Protein AF-A0A7X4BMY1-F1 (afdb_monomer_lite)

Radius of gyration: 18.27 Å; chains: 1; bounding box: 52×33×51 Å

Secondary structure (DSSP, 8-state):
-EEEEEEEEEE--STT---EEEEEEEEEEEEETTTTEEEEEEEEEEEETTS-EEEEEEEEEEEPPPTTS-S-EEEEEEEEES---HHHHHHHTTS-------S-PPPEEEEEEEEEPGGG--EEEEEEEEEE-GGG-EEEEEEEEEESSSSEEEEEEEEEEE-SSTT-EEEEEEEEEEE--

Structure (mmCIF, N/CA/C/O backbone):
data_AF-A0A7X4BMY1-F1
#
_entry.id   AF-A0A7X4BMY1-F1
#
loop_
_atom_site.group_PDB
_atom_site.id
_atom_site.type_symbol
_atom_site.label_atom_id
_atom_site.label_alt_id
_atom_site.label_comp_id
_atom_site.label_asym_id
_atom_site.label_entity_id
_atom_site.label_seq_id
_atom_site.pdbx_PDB_ins_code
_atom_site.Cartn_x
_atom_site.Cartn_y
_atom_site.Cartn_z
_atom_site.occupancy
_atom_site.B_iso_or_equiv
_atom_site.auth_seq_id
_atom_site.auth_comp_id
_atom_site.auth_asym_id
_atom_site.auth_atom_id
_atom_site.pdbx_PDB_model_num
ATOM 1 N N . MET A 1 1 ? 7.977 5.145 17.411 1.00 88.00 1 MET A N 1
ATOM 2 C CA . MET A 1 1 ? 8.499 4.899 16.051 1.00 88.00 1 MET A CA 1
ATOM 3 C C . MET A 1 1 ? 9.011 3.479 16.020 1.00 88.00 1 MET A C 1
ATOM 5 O O . MET A 1 1 ? 9.592 3.056 17.012 1.00 88.00 1 MET A O 1
ATOM 9 N N . THR A 1 2 ? 8.781 2.775 14.921 1.00 91.62 2 THR A N 1
ATOM 10 C CA . THR A 1 2 ? 9.086 1.354 14.772 1.00 91.62 2 THR A CA 1
ATOM 11 C C . THR A 1 2 ? 9.891 1.179 13.486 1.00 91.62 2 THR A C 1
ATOM 13 O O . THR A 1 2 ? 9.313 1.308 12.403 1.00 91.62 2 THR A O 1
ATOM 16 N N . PRO A 1 3 ? 11.219 0.993 13.571 1.00 90.31 3 PRO A N 1
ATOM 17 C CA . PRO A 1 3 ? 12.038 0.656 12.415 1.00 90.31 3 PRO A CA 1
ATOM 18 C C . PRO A 1 3 ? 11.887 -0.829 12.061 1.00 90.31 3 PRO A C 1
ATOM 20 O O . PRO A 1 3 ? 11.587 -1.655 12.923 1.00 90.31 3 PRO A O 1
ATOM 23 N N . SER A 1 4 ? 12.133 -1.167 10.802 1.00 77.88 4 SER A N 1
ATOM 24 C CA . SER A 1 4 ? 12.174 -2.545 10.307 1.00 77.88 4 SER A CA 1
ATOM 25 C C . SER A 1 4 ? 13.167 -2.672 9.155 1.00 77.88 4 SER A C 1
ATOM 27 O O . SER A 1 4 ? 13.422 -1.700 8.439 1.00 77.88 4 SER A O 1
ATOM 29 N N . LEU A 1 5 ? 13.741 -3.865 9.023 1.00 79.38 5 LEU A N 1
ATOM 30 C CA . LEU A 1 5 ? 14.689 -4.241 7.983 1.00 79.38 5 LEU A CA 1
ATOM 31 C C . LEU A 1 5 ? 14.234 -5.577 7.395 1.00 79.38 5 LEU A C 1
ATOM 33 O O . LEU A 1 5 ? 13.891 -6.493 8.143 1.00 79.38 5 LEU A O 1
ATOM 37 N N . GLU A 1 6 ? 14.258 -5.683 6.077 1.00 73.88 6 GLU A N 1
ATOM 38 C CA . GLU A 1 6 ? 13.893 -6.876 5.322 1.00 73.88 6 GLU A CA 1
ATOM 39 C C . GLU A 1 6 ? 15.031 -7.213 4.355 1.00 73.88 6 GLU A C 1
ATOM 41 O O . GLU A 1 6 ? 15.651 -6.322 3.774 1.00 73.88 6 GLU A O 1
ATOM 46 N N . VAL A 1 7 ? 15.334 -8.502 4.200 1.00 74.06 7 VAL A N 1
ATOM 47 C CA . VAL A 1 7 ? 16.328 -8.993 3.238 1.00 74.06 7 VAL A CA 1
ATOM 48 C C . VAL A 1 7 ? 15.735 -10.192 2.515 1.00 74.06 7 VAL A C 1
ATOM 50 O O . VAL A 1 7 ? 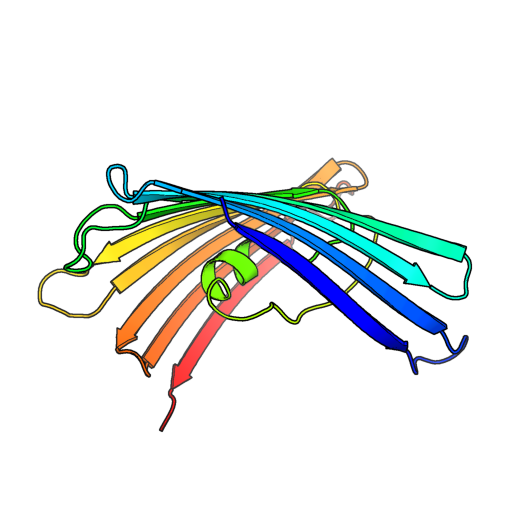15.219 -11.110 3.154 1.00 74.06 7 VAL A O 1
ATOM 53 N N . GLY A 1 8 ? 15.806 -10.179 1.189 1.00 74.62 8 GLY A N 1
ATOM 54 C CA . GLY A 1 8 ? 15.305 -11.231 0.314 1.00 74.62 8 GLY A CA 1
ATOM 55 C C . GLY A 1 8 ? 16.361 -11.676 -0.690 1.00 74.62 8 GLY A C 1
ATOM 56 O O . GLY A 1 8 ? 17.293 -10.939 -1.003 1.00 74.62 8 GLY A O 1
ATOM 57 N N . VAL A 1 9 ? 16.214 -12.894 -1.209 1.00 69.88 9 VAL A N 1
ATOM 58 C CA . VAL A 1 9 ? 17.038 -13.408 -2.310 1.00 69.88 9 VAL A CA 1
ATOM 59 C C . VAL A 1 9 ? 16.117 -13.764 -3.468 1.00 69.88 9 VAL A C 1
ATOM 61 O O . VAL A 1 9 ? 15.096 -14.425 -3.276 1.00 69.88 9 VAL A O 1
ATOM 64 N N . ARG A 1 10 ? 16.487 -13.325 -4.669 1.00 68.56 10 ARG A N 1
ATOM 65 C CA . ARG A 1 10 ? 15.835 -13.648 -5.934 1.00 68.56 10 ARG A CA 1
ATOM 66 C C . ARG A 1 10 ? 16.695 -14.640 -6.702 1.00 68.56 10 ARG A C 1
ATOM 68 O O . ARG A 1 10 ? 17.904 -14.457 -6.822 1.00 68.56 10 ARG A O 1
ATOM 75 N N . ASN A 1 11 ? 16.051 -15.650 -7.267 1.00 64.00 11 ASN A N 1
ATOM 76 C CA . ASN A 1 11 ? 16.637 -16.504 -8.285 1.00 64.00 11 ASN A CA 1
ATOM 77 C C . ASN A 1 11 ? 15.712 -16.453 -9.500 1.00 64.00 11 ASN A C 1
ATOM 79 O O . ASN A 1 11 ? 14.538 -16.802 -9.380 1.00 64.00 11 ASN A O 1
ATOM 83 N N . ASP A 1 12 ? 16.220 -15.939 -10.616 1.00 63.19 12 ASP A N 1
ATOM 84 C CA . ASP A 1 12 ? 15.506 -15.949 -11.888 1.00 63.19 12 ASP A CA 1
ATOM 85 C C . ASP A 1 12 ? 15.983 -17.140 -12.732 1.00 63.19 12 ASP A C 1
ATOM 87 O O . ASP A 1 12 ? 17.180 -17.430 -12.788 1.00 63.19 12 ASP A O 1
ATOM 91 N N . THR A 1 13 ? 15.037 -17.856 -13.339 1.00 55.81 13 THR A N 1
ATOM 92 C CA . THR A 1 13 ? 15.285 -19.052 -14.168 1.00 55.81 13 THR A CA 1
ATOM 93 C C . THR A 1 13 ? 14.795 -18.884 -15.613 1.00 55.81 13 THR A C 1
ATOM 95 O O . THR A 1 13 ? 14.722 -19.867 -16.351 1.00 55.81 13 THR A O 1
ATOM 98 N N . GLY A 1 14 ? 14.490 -17.650 -16.037 1.00 49.41 14 GLY A N 1
ATOM 99 C CA . GLY A 1 14 ? 14.136 -17.304 -17.417 1.00 49.41 14 GLY A CA 1
ATOM 100 C C . GLY A 1 14 ? 15.328 -17.318 -18.388 1.00 49.41 14 GLY A C 1
ATOM 101 O O . GLY A 1 14 ? 16.285 -16.565 -18.237 1.00 49.41 14 GLY A O 1
ATOM 102 N N . ASP A 1 15 ? 15.273 -18.258 -19.334 1.00 55.03 15 ASP A N 1
ATOM 103 C CA . ASP A 1 15 ? 15.717 -18.220 -20.744 1.00 55.03 15 ASP A CA 1
ATOM 104 C C . ASP A 1 15 ? 17.024 -17.545 -21.237 1.00 55.03 15 ASP A C 1
ATOM 106 O O . ASP A 1 15 ? 17.242 -17.549 -22.451 1.00 55.03 15 ASP A O 1
ATOM 110 N N . GLY A 1 16 ? 17.986 -17.118 -20.407 1.00 46.50 16 GLY A N 1
ATOM 111 C CA . GLY A 1 16 ? 19.297 -16.752 -20.984 1.00 46.50 16 GLY A CA 1
ATOM 112 C C . GLY A 1 16 ? 20.444 -16.325 -20.078 1.00 46.50 16 GLY A C 1
ATOM 113 O O . GLY A 1 16 ? 21.596 -16.563 -20.434 1.00 46.50 16 GLY A O 1
ATOM 114 N N . GLU A 1 17 ? 20.180 -15.757 -18.906 1.00 47.56 17 GLU A N 1
ATOM 115 C CA . GLU A 1 17 ? 21.224 -15.319 -17.974 1.00 47.56 17 GLU A CA 1
ATOM 116 C C . GLU A 1 17 ? 20.750 -15.618 -16.553 1.00 47.56 17 GLU A C 1
ATOM 118 O O . GLU A 1 17 ? 19.864 -14.953 -16.026 1.00 47.56 17 GLU A O 1
ATOM 123 N N . THR A 1 18 ? 21.303 -16.658 -15.923 1.00 54.31 18 THR A N 1
ATOM 124 C CA . THR A 1 18 ? 20.957 -17.035 -14.545 1.00 54.31 18 THR A CA 1
ATOM 125 C C . THR A 1 18 ? 21.297 -15.892 -13.584 1.00 54.31 18 THR A C 1
ATOM 127 O O . THR A 1 18 ? 22.426 -15.773 -13.105 1.00 54.31 18 THR A O 1
ATOM 130 N N . GLY A 1 19 ? 20.321 -15.036 -13.290 1.00 61.00 19 GLY A N 1
ATOM 131 C CA . GLY A 1 19 ? 20.475 -13.886 -12.410 1.00 61.00 19 GLY A CA 1
ATOM 132 C C . GLY A 1 19 ? 20.081 -14.225 -10.976 1.00 61.00 19 GLY A C 1
ATOM 133 O O . GLY A 1 19 ? 18.904 -14.409 -10.666 1.00 61.00 19 GLY A O 1
ATOM 134 N N . THR A 1 20 ? 21.055 -14.258 -10.064 1.00 68.56 20 THR A N 1
ATOM 135 C CA . THR A 1 20 ? 20.770 -14.184 -8.621 1.00 68.56 20 THR A CA 1
ATOM 136 C C . THR A 1 20 ? 20.764 -12.720 -8.196 1.00 68.56 20 THR A C 1
ATOM 138 O O . THR A 1 20 ? 21.627 -11.945 -8.618 1.00 68.56 20 THR A O 1
ATOM 141 N N . GLY A 1 21 ? 19.782 -12.329 -7.386 1.00 72.06 21 GLY A N 1
ATOM 142 C CA . GLY A 1 21 ? 19.680 -10.983 -6.833 1.00 72.06 21 GLY A CA 1
ATOM 143 C C . GLY A 1 21 ? 19.458 -10.995 -5.328 1.00 72.06 21 GLY A C 1
ATOM 144 O O . GLY A 1 21 ? 18.874 -11.930 -4.788 1.00 72.06 21 GLY A O 1
ATOM 145 N N . VAL A 1 22 ? 19.926 -9.957 -4.647 1.00 74.50 22 VAL A N 1
ATOM 146 C CA . VAL A 1 22 ? 19.682 -9.716 -3.224 1.00 74.50 22 VAL A CA 1
ATOM 147 C C . VAL A 1 22 ? 18.871 -8.440 -3.101 1.00 74.50 22 VAL A C 1
ATOM 149 O O . VAL A 1 22 ? 19.264 -7.400 -3.623 1.00 74.50 22 VAL A O 1
ATOM 152 N N . GLU A 1 23 ? 17.742 -8.517 -2.412 1.00 74.06 23 GLU A N 1
ATOM 153 C CA . GLU A 1 23 ? 16.916 -7.364 -2.084 1.00 74.06 23 GLU A CA 1
ATOM 154 C C . GLU A 1 23 ? 17.137 -6.977 -0.625 1.00 74.06 23 GLU A C 1
ATOM 156 O O . GLU A 1 23 ? 17.137 -7.831 0.262 1.00 74.06 23 GLU A O 1
ATOM 161 N N . VAL A 1 24 ? 17.315 -5.685 -0.374 1.00 79.38 24 VAL A N 1
ATOM 162 C CA . VAL A 1 24 ? 17.388 -5.107 0.966 1.00 79.38 24 VAL A CA 1
ATOM 163 C C . VAL A 1 24 ? 16.354 -3.997 1.066 1.00 79.38 24 VAL A C 1
ATOM 165 O O . VAL A 1 24 ? 16.346 -3.061 0.267 1.00 79.38 24 VAL A O 1
ATOM 168 N N . GLY A 1 25 ? 15.484 -4.098 2.063 1.00 81.81 25 GLY A N 1
ATOM 169 C CA . GLY A 1 25 ? 14.437 -3.135 2.367 1.00 81.81 25 GLY A CA 1
ATOM 170 C C . GLY A 1 25 ? 14.582 -2.587 3.779 1.00 81.81 25 GLY A C 1
ATOM 171 O O . GLY A 1 25 ? 14.922 -3.308 4.712 1.00 81.81 25 GLY A O 1
ATOM 172 N N . GLY A 1 26 ? 14.302 -1.303 3.951 1.00 79.88 26 GLY A N 1
ATOM 173 C CA . GLY A 1 26 ? 14.198 -0.656 5.251 1.00 79.88 26 GLY A CA 1
ATOM 174 C C . GLY A 1 26 ? 12.915 0.153 5.332 1.00 79.88 26 GLY A C 1
ATOM 175 O O . GLY A 1 26 ? 12.527 0.816 4.368 1.00 79.88 26 GLY A O 1
ATOM 176 N N . ALA A 1 27 ? 12.259 0.132 6.487 1.00 81.25 27 ALA A N 1
ATOM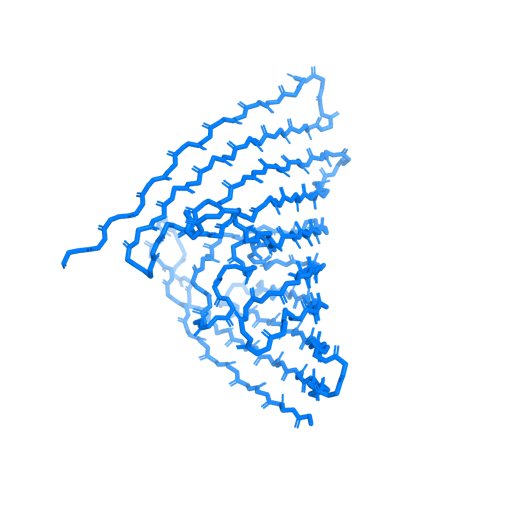 177 C CA . ALA A 1 27 ? 11.073 0.941 6.720 1.00 81.25 27 ALA A CA 1
ATOM 178 C C . ALA A 1 27 ? 11.068 1.566 8.112 1.00 81.25 27 ALA A C 1
ATOM 180 O O . ALA A 1 27 ? 11.522 0.972 9.091 1.00 81.25 27 ALA A O 1
ATOM 181 N N . LEU A 1 28 ? 10.522 2.777 8.196 1.00 88.38 28 LEU A N 1
ATOM 182 C CA . LEU A 1 28 ? 10.292 3.484 9.445 1.00 88.38 28 LEU A CA 1
ATOM 183 C C . LEU A 1 28 ? 8.819 3.839 9.557 1.00 88.38 28 LEU A C 1
ATOM 185 O O . LEU A 1 28 ? 8.279 4.574 8.729 1.00 88.38 28 LEU A O 1
ATOM 189 N N . ARG A 1 29 ? 8.190 3.356 10.627 1.00 87.88 29 ARG A N 1
ATOM 190 C CA . ARG A 1 29 ? 6.782 3.596 10.912 1.00 87.88 29 ARG A CA 1
ATOM 191 C C . ARG A 1 29 ? 6.595 4.466 12.146 1.00 87.88 29 ARG A C 1
ATOM 193 O O . ARG A 1 29 ? 7.202 4.256 13.197 1.00 87.88 29 ARG A O 1
ATOM 200 N N . TYR A 1 30 ? 5.6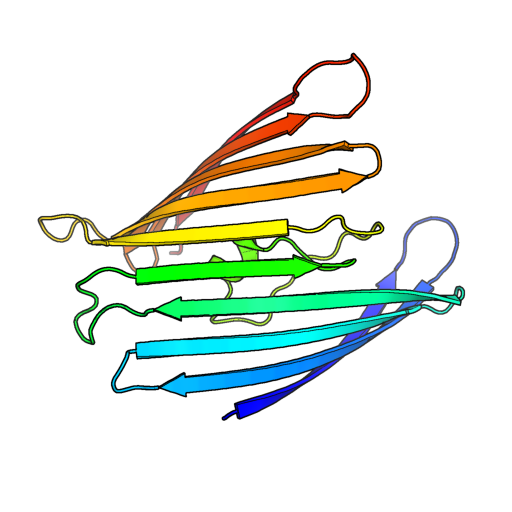98 5.428 12.040 1.00 90.50 30 TYR A N 1
ATOM 201 C CA . TYR A 1 30 ? 5.200 6.229 13.141 1.00 90.50 30 TYR A CA 1
ATOM 202 C C . TYR A 1 30 ? 3.695 6.024 13.281 1.00 90.50 30 TYR A C 1
ATOM 204 O O . TYR A 1 30 ? 2.946 6.113 12.310 1.00 90.50 30 TYR A O 1
ATOM 212 N N . GLU A 1 31 ? 3.256 5.770 14.508 1.00 91.44 31 GLU A N 1
ATOM 213 C CA . GLU A 1 31 ? 1.849 5.641 14.857 1.00 91.44 31 GLU A CA 1
ATOM 214 C C . GLU A 1 31 ? 1.523 6.608 15.985 1.00 91.44 31 GLU A C 1
ATOM 216 O O . GLU A 1 31 ? 2.236 6.675 16.988 1.00 91.44 31 GLU A O 1
ATOM 221 N N . ASN A 1 32 ? 0.426 7.337 15.821 1.00 90.31 32 ASN A N 1
ATOM 222 C CA . ASN A 1 32 ? -0.149 8.163 16.864 1.00 90.31 32 ASN A CA 1
ATOM 223 C C . ASN A 1 32 ? -1.546 7.625 17.205 1.00 90.31 32 ASN A C 1
ATOM 225 O O . ASN A 1 32 ? -2.489 7.868 16.448 1.00 90.31 32 ASN A O 1
ATOM 229 N N . PRO A 1 33 ? -1.711 6.915 18.336 1.00 84.62 33 PRO A N 1
ATOM 230 C CA . PRO A 1 33 ? -3.002 6.363 18.742 1.00 84.62 33 PRO A CA 1
ATOM 231 C C . PRO A 1 33 ? -4.087 7.426 18.961 1.00 84.62 33 PRO A C 1
ATOM 233 O O . PRO A 1 33 ? -5.257 7.165 18.684 1.00 84.62 33 PRO A O 1
ATOM 236 N N . ALA A 1 34 ? -3.718 8.631 19.412 1.00 86.25 34 ALA A N 1
ATOM 237 C CA . ALA A 1 34 ? -4.672 9.703 19.700 1.00 86.25 34 ALA A CA 1
ATOM 238 C C . ALA A 1 34 ? -5.326 10.244 18.419 1.00 86.25 34 ALA A C 1
ATOM 240 O O . ALA A 1 34 ? -6.539 10.447 18.375 1.00 86.25 34 ALA A O 1
ATOM 241 N N . SER A 1 35 ? -4.539 10.426 17.354 1.00 85.00 35 SER A N 1
ATOM 242 C CA . SER A 1 35 ? -5.043 10.853 16.041 1.00 85.00 35 SER A CA 1
ATOM 243 C C . SER A 1 35 ? -5.378 9.691 15.101 1.00 85.00 35 SER A C 1
ATOM 245 O O . SER A 1 35 ? -5.941 9.921 14.031 1.00 85.00 35 SER A O 1
ATOM 247 N N . ARG A 1 36 ? -5.056 8.448 15.490 1.00 86.12 36 ARG A N 1
ATOM 248 C CA . ARG A 1 36 ? -5.153 7.230 14.660 1.00 86.12 36 ARG A CA 1
ATOM 249 C C . ARG A 1 36 ? -4.403 7.353 13.331 1.00 86.12 36 ARG A C 1
ATOM 251 O O . ARG A 1 36 ? -4.777 6.734 12.333 1.00 86.12 36 ARG A O 1
ATOM 258 N N . LEU A 1 37 ? -3.363 8.179 13.334 1.00 88.88 37 LEU A N 1
ATOM 259 C CA . LEU A 1 37 ? -2.516 8.446 12.188 1.00 88.88 37 LEU A CA 1
ATOM 260 C C . LEU A 1 37 ? -1.382 7.425 12.150 1.00 88.88 37 LEU A C 1
ATOM 262 O O . LEU A 1 37 ? -0.664 7.249 13.136 1.00 88.88 37 LEU A O 1
ATOM 266 N N . THR A 1 38 ? -1.190 6.801 10.996 1.00 87.94 38 THR A N 1
ATOM 267 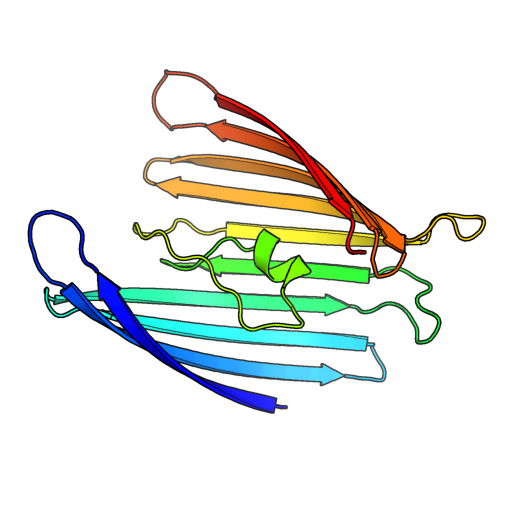C CA . THR A 1 38 ? 0.032 6.086 10.646 1.00 87.94 38 THR A CA 1
ATOM 268 C C . THR A 1 38 ? 0.753 6.848 9.545 1.00 87.94 38 THR A C 1
ATOM 270 O O . THR A 1 38 ? 0.146 7.205 8.536 1.00 87.94 38 THR A O 1
ATOM 273 N N . VAL A 1 39 ? 2.054 7.042 9.732 1.00 90.31 39 VAL A N 1
ATOM 274 C CA . VAL A 1 39 ? 2.985 7.479 8.693 1.00 90.31 39 VAL A CA 1
ATOM 275 C C . VAL A 1 39 ? 4.049 6.402 8.552 1.00 90.31 39 VAL A C 1
ATOM 277 O O . VAL A 1 39 ? 4.598 5.955 9.556 1.00 90.31 39 VAL A O 1
ATOM 280 N N . GLU A 1 40 ? 4.349 5.974 7.337 1.00 86.69 40 GLU A N 1
ATOM 281 C CA . GLU A 1 40 ? 5.410 5.003 7.089 1.00 86.69 40 GLU A CA 1
ATOM 282 C C . GLU A 1 40 ? 6.204 5.399 5.851 1.00 86.69 40 GLU A C 1
ATOM 284 O O . GLU A 1 40 ? 5.626 5.774 4.837 1.00 86.69 40 GLU A O 1
ATOM 289 N N . GLY A 1 41 ? 7.526 5.356 5.950 1.00 86.06 41 GLY A N 1
ATOM 290 C CA . GLY A 1 41 ? 8.424 5.506 4.810 1.00 86.06 41 GLY A CA 1
ATOM 291 C C . GLY A 1 41 ? 9.175 4.204 4.600 1.00 86.06 41 GLY A C 1
ATOM 292 O O . GLY A 1 41 ? 9.649 3.622 5.577 1.00 86.06 41 GLY A O 1
ATOM 293 N N . ARG A 1 42 ? 9.284 3.749 3.352 1.00 84.44 42 ARG A N 1
ATOM 294 C CA . ARG A 1 42 ? 10.046 2.552 2.984 1.00 84.44 42 ARG A CA 1
ATOM 295 C C . ARG A 1 42 ? 11.002 2.853 1.847 1.00 84.44 42 ARG A C 1
ATOM 297 O O . ARG A 1 42 ? 10.641 3.559 0.907 1.00 84.44 42 ARG A O 1
ATOM 304 N N . VAL A 1 43 ? 12.181 2.261 1.916 1.00 82.75 43 VAL A N 1
ATOM 305 C CA . VAL A 1 43 ? 13.178 2.244 0.848 1.00 82.75 43 VAL A CA 1
ATOM 306 C C . VAL A 1 43 ? 13.527 0.792 0.589 1.00 82.75 43 VAL A C 1
ATOM 308 O O . VAL A 1 43 ? 13.689 0.028 1.538 1.00 82.75 43 VAL A O 1
ATOM 311 N N . ARG A 1 44 ? 13.638 0.407 -0.676 1.00 79.94 44 ARG A N 1
ATOM 312 C CA . ARG A 1 44 ? 14.115 -0.918 -1.057 1.00 79.94 44 ARG A CA 1
ATOM 313 C C . ARG A 1 44 ? 15.082 -0.833 -2.220 1.00 79.94 44 ARG A C 1
ATOM 315 O O . ARG A 1 44 ? 14.917 0.017 -3.095 1.00 79.94 44 ARG A O 1
ATOM 322 N N . THR A 1 45 ? 16.057 -1.725 -2.214 1.00 76.81 45 THR A N 1
ATOM 323 C CA . THR A 1 45 ? 17.061 -1.844 -3.260 1.00 76.81 45 THR A CA 1
ATOM 324 C C . THR A 1 45 ? 17.269 -3.312 -3.592 1.00 76.81 45 THR A C 1
ATOM 326 O O . THR A 1 45 ? 17.570 -4.109 -2.708 1.00 76.81 45 THR A O 1
ATOM 329 N N . LEU A 1 46 ? 17.140 -3.658 -4.867 1.00 77.06 46 LEU A N 1
ATOM 330 C CA . LEU A 1 46 ? 17.525 -4.946 -5.421 1.00 77.06 46 LEU A CA 1
ATOM 331 C C . LEU A 1 46 ? 18.879 -4.797 -6.116 1.00 77.06 46 LEU A C 1
ATOM 333 O O . LEU A 1 46 ? 19.064 -3.920 -6.956 1.00 77.06 46 LEU A O 1
ATOM 337 N N . VAL A 1 47 ? 19.813 -5.678 -5.781 1.00 76.81 47 VAL A N 1
ATOM 338 C CA . VAL A 1 47 ? 21.122 -5.798 -6.425 1.00 76.81 47 VAL A CA 1
ATOM 339 C C . VAL A 1 47 ? 21.160 -7.133 -7.151 1.00 76.81 47 VAL A C 1
ATOM 341 O O . VAL A 1 47 ? 20.984 -8.172 -6.520 1.00 76.81 47 VAL A O 1
ATOM 344 N N . SER A 1 48 ? 21.377 -7.123 -8.464 1.00 74.56 48 SER A N 1
ATOM 345 C CA . SER A 1 48 ? 21.452 -8.337 -9.284 1.00 74.56 48 SER A CA 1
ATOM 346 C C . SER A 1 48 ? 22.865 -8.578 -9.819 1.00 74.56 48 SER A C 1
ATOM 348 O O . SER A 1 48 ? 23.637 -7.640 -9.998 1.00 74.56 48 SER A O 1
ATOM 350 N N . SER A 1 49 ? 23.209 -9.843 -10.088 1.00 63.00 49 SER A N 1
ATOM 351 C CA . SER A 1 49 ? 24.540 -10.257 -10.574 1.00 63.00 49 SER A CA 1
ATOM 352 C C . SER A 1 49 ? 24.940 -9.682 -11.950 1.00 63.00 49 SER A C 1
ATOM 354 O O . SER A 1 49 ? 26.080 -9.882 -12.361 1.00 63.00 49 SER A O 1
ATOM 356 N N . GLY A 1 50 ? 24.033 -8.993 -12.652 1.00 59.84 50 GLY A N 1
ATOM 357 C CA . GLY A 1 50 ? 24.255 -8.352 -13.956 1.00 59.84 50 GLY A CA 1
ATOM 358 C C . GLY A 1 50 ? 24.415 -6.827 -13.889 1.00 59.84 50 GLY A C 1
ATOM 359 O O . GLY A 1 50 ? 24.025 -6.139 -14.824 1.00 59.84 50 GLY A O 1
ATOM 360 N N . ASP A 1 51 ? 24.913 -6.286 -12.770 1.00 55.88 51 ASP A N 1
ATOM 361 C CA . ASP A 1 51 ? 25.186 -4.850 -12.535 1.00 55.88 51 ASP A CA 1
ATOM 362 C C . ASP A 1 51 ? 23.966 -3.906 -12.542 1.00 55.88 51 ASP A C 1
ATOM 364 O O . ASP A 1 51 ? 24.096 -2.688 -12.405 1.00 55.88 51 ASP A O 1
ATOM 368 N N . THR A 1 52 ? 22.749 -4.447 -12.624 1.00 60.19 52 THR A N 1
ATOM 369 C CA . THR A 1 52 ? 21.530 -3.640 -12.530 1.00 60.19 52 THR A CA 1
ATOM 370 C C . THR A 1 52 ? 21.084 -3.548 -11.072 1.00 60.19 52 THR A C 1
ATOM 372 O O . THR A 1 52 ? 20.696 -4.552 -10.462 1.00 60.19 52 THR A O 1
ATOM 375 N N . ALA A 1 53 ? 21.166 -2.335 -10.516 1.00 69.06 53 ALA A N 1
ATOM 376 C CA . ALA A 1 53 ? 20.645 -1.991 -9.199 1.00 69.06 53 ALA A CA 1
ATOM 377 C C . ALA A 1 53 ? 19.305 -1.257 -9.336 1.00 69.06 53 ALA A C 1
ATOM 379 O O . ALA A 1 53 ? 19.216 -0.183 -9.936 1.00 69.06 53 ALA A O 1
ATOM 380 N N . GLU A 1 54 ? 18.263 -1.821 -8.740 1.00 73.56 54 GLU A N 1
ATOM 381 C CA . GLU A 1 54 ? 16.917 -1.265 -8.772 1.00 73.56 54 GLU A CA 1
ATOM 382 C C . GLU A 1 54 ? 16.588 -0.668 -7.407 1.00 73.56 54 GLU A C 1
ATOM 384 O O . GLU A 1 54 ? 16.657 -1.364 -6.402 1.00 73.56 54 GLU A O 1
ATOM 389 N N . THR A 1 55 ? 16.239 0.619 -7.336 1.00 76.19 55 THR A N 1
ATOM 390 C CA . THR A 1 55 ? 15.827 1.263 -6.075 1.00 76.19 55 THR A CA 1
ATOM 391 C C . THR A 1 55 ? 14.393 1.763 -6.170 1.00 76.19 55 THR A C 1
ATOM 393 O O . THR A 1 55 ? 13.969 2.290 -7.203 1.00 76.19 55 THR A O 1
ATOM 396 N N . GLY A 1 56 ? 13.652 1.625 -5.074 1.00 77.56 56 GLY A N 1
ATOM 397 C CA . GLY A 1 56 ? 12.319 2.179 -4.914 1.00 77.56 56 GLY A CA 1
ATOM 398 C C . GLY A 1 56 ? 12.106 2.801 -3.540 1.00 77.56 56 GLY A C 1
ATOM 399 O O . GLY A 1 56 ? 12.654 2.357 -2.532 1.00 77.56 56 GLY A O 1
ATOM 400 N N . VAL A 1 57 ? 11.282 3.843 -3.507 1.00 81.44 57 VAL A N 1
ATOM 401 C CA . VAL A 1 57 ? 10.871 4.551 -2.294 1.00 81.44 57 VAL A CA 1
ATOM 402 C C . VAL A 1 57 ? 9.353 4.604 -2.261 1.00 81.44 57 VAL A C 1
ATOM 404 O O . VAL A 1 57 ? 8.712 4.874 -3.273 1.00 81.44 57 VAL A O 1
ATOM 407 N N . SER A 1 58 ? 8.760 4.368 -1.096 1.00 79.00 58 SER A N 1
ATOM 408 C CA . SER A 1 58 ? 7.319 4.524 -0.892 1.00 79.00 58 SER A CA 1
ATOM 409 C C . SER A 1 58 ? 7.030 5.234 0.419 1.00 79.00 58 SER A C 1
ATOM 411 O O . SER A 1 58 ? 7.779 5.114 1.391 1.00 79.00 58 SER A O 1
ATOM 413 N N . GLY A 1 59 ? 5.943 5.992 0.433 1.00 79.44 59 GLY A N 1
ATOM 414 C CA . GLY A 1 59 ? 5.370 6.577 1.633 1.00 79.44 59 GLY A CA 1
ATOM 415 C C . GLY A 1 59 ? 3.965 6.038 1.843 1.00 79.44 59 GLY A C 1
ATOM 416 O O . GLY A 1 59 ? 3.274 5.731 0.886 1.00 79.44 59 GLY A O 1
ATOM 417 N N . LEU A 1 60 ? 3.519 5.965 3.087 1.00 82.06 60 LEU A N 1
ATOM 418 C CA . LEU A 1 60 ? 2.148 5.648 3.452 1.00 82.06 60 LEU A CA 1
ATOM 419 C C . LEU A 1 60 ? 1.679 6.659 4.487 1.00 82.06 60 LEU A C 1
ATOM 421 O O . LEU A 1 60 ? 2.280 6.808 5.550 1.00 82.06 60 LEU A O 1
ATOM 425 N N . LEU A 1 61 ? 0.561 7.306 4.192 1.00 84.62 61 LEU A N 1
ATOM 426 C CA . LEU A 1 61 ? -0.200 8.109 5.131 1.00 84.62 61 LEU A CA 1
ATOM 427 C C . LEU A 1 61 ? -1.558 7.447 5.322 1.00 84.62 61 LEU A C 1
ATOM 429 O O . LEU A 1 61 ? -2.311 7.287 4.364 1.00 84.62 61 LEU A O 1
ATOM 433 N N . ARG A 1 62 ? -1.894 7.066 6.553 1.00 84.75 62 ARG A N 1
ATOM 434 C CA . ARG A 1 62 ? -3.167 6.409 6.849 1.00 84.75 62 ARG A CA 1
ATOM 435 C C . ARG A 1 62 ? -3.826 6.984 8.084 1.00 84.75 62 ARG A C 1
ATOM 437 O O . ARG A 1 62 ? -3.193 7.136 9.119 1.00 84.75 62 ARG A O 1
ATOM 444 N N . ILE A 1 63 ? -5.126 7.214 7.991 1.00 83.62 63 ILE A N 1
ATOM 445 C CA . ILE A 1 63 ? -5.995 7.529 9.119 1.00 83.62 63 ILE A CA 1
ATOM 446 C C . ILE A 1 63 ? -6.929 6.340 9.303 1.00 83.62 63 ILE A C 1
ATOM 448 O O . ILE A 1 63 ? -7.678 5.989 8.391 1.00 83.62 63 ILE A O 1
ATOM 452 N N . ALA A 1 64 ? -6.855 5.697 10.466 1.00 80.44 64 ALA A N 1
ATOM 453 C CA . ALA A 1 64 ? -7.694 4.550 10.787 1.00 80.44 64 ALA A CA 1
ATOM 454 C C . ALA A 1 64 ? -9.068 4.983 11.347 1.00 80.44 64 ALA A C 1
ATOM 456 O O . ALA A 1 64 ? -9.178 6.028 12.012 1.00 80.44 64 ALA A O 1
ATOM 457 N N . PRO A 1 65 ? -10.121 4.170 11.126 1.00 73.31 65 PRO A N 1
ATOM 458 C CA . PRO A 1 65 ? -11.416 4.392 11.759 1.00 73.31 65 PRO A CA 1
ATOM 459 C C . PRO A 1 65 ? -11.303 4.182 13.278 1.00 73.31 65 PRO A C 1
ATOM 461 O O . PRO A 1 65 ? -10.271 3.743 13.790 1.00 73.31 65 PRO A O 1
ATOM 464 N N . ASN A 1 66 ? -12.353 4.513 14.029 1.00 71.00 66 ASN A N 1
ATOM 465 C CA . ASN A 1 66 ? -12.347 4.322 15.481 1.00 71.00 66 ASN A CA 1
ATOM 466 C C . ASN A 1 66 ? -12.280 2.827 15.874 1.00 71.00 66 ASN A C 1
ATOM 468 O O . ASN A 1 66 ? -12.432 1.945 15.031 1.00 71.00 66 ASN A O 1
ATOM 472 N N . ALA A 1 67 ? -12.097 2.534 17.168 1.00 69.19 67 ALA A N 1
ATOM 473 C CA . ALA A 1 67 ? -11.953 1.163 17.681 1.00 69.19 67 ALA A CA 1
ATOM 474 C C . ALA A 1 67 ? -13.145 0.235 17.361 1.00 69.19 67 ALA A C 1
ATOM 476 O O . ALA A 1 67 ? -12.981 -0.976 17.277 1.00 69.19 67 ALA A O 1
ATOM 477 N N . SER A 1 68 ? -14.336 0.795 17.129 1.00 64.94 68 SER A N 1
ATOM 478 C CA . SER A 1 68 ? -15.522 0.044 16.689 1.00 64.94 68 SER A CA 1
ATOM 479 C C . SER A 1 68 ? -15.588 -0.183 15.167 1.00 64.94 68 SER A C 1
ATOM 481 O O . SER A 1 68 ? -16.584 -0.685 14.648 1.00 64.94 68 SER A O 1
ATOM 483 N N . GLY A 1 69 ? -14.541 0.204 14.431 1.00 59.97 69 GLY A N 1
ATOM 484 C CA . GLY A 1 69 ? -14.479 0.152 12.971 1.00 59.97 69 GLY A CA 1
ATOM 485 C C . GLY A 1 69 ? -15.397 1.166 12.282 1.00 59.97 69 GLY A C 1
ATOM 486 O O . GLY A 1 69 ? -15.697 1.007 11.100 1.00 59.97 69 GLY A O 1
ATOM 487 N N . HIS A 1 70 ? -15.876 2.180 13.009 1.00 62.19 70 HIS A N 1
ATOM 488 C CA . HIS A 1 70 ? -16.739 3.235 12.485 1.00 62.19 70 HIS A CA 1
ATOM 489 C C . HIS A 1 70 ? -15.930 4.498 12.167 1.00 62.19 70 HIS A C 1
ATOM 491 O O . HIS A 1 70 ? -14.993 4.863 12.881 1.00 62.19 70 HIS A O 1
ATOM 497 N N . GLY A 1 71 ? -16.338 5.203 11.114 1.00 62.72 71 GLY A N 1
ATOM 498 C CA . GLY A 1 71 ? -15.742 6.472 10.697 1.00 62.72 71 GLY A CA 1
ATOM 499 C C . GLY A 1 71 ? -14.923 6.374 9.414 1.00 62.72 71 GLY A C 1
ATOM 500 O O . GLY A 1 71 ? -14.758 5.302 8.835 1.00 62.72 71 GLY A O 1
ATOM 501 N N . LEU A 1 72 ? -14.448 7.535 8.967 1.00 66.62 72 LEU A N 1
ATOM 502 C CA . LEU A 1 72 ? -13.635 7.693 7.768 1.00 66.62 72 LEU A CA 1
ATOM 503 C C . LEU A 1 72 ? -12.287 6.984 7.959 1.00 66.62 72 LEU A C 1
ATOM 505 O O . LEU A 1 72 ? -11.590 7.254 8.938 1.00 66.62 72 LEU A O 1
ATOM 509 N N . ALA A 1 73 ? -11.907 6.125 7.017 1.00 68.94 73 ALA A N 1
ATOM 510 C CA . ALA A 1 73 ? -10.539 5.633 6.922 1.00 68.94 73 ALA A CA 1
ATOM 511 C C . ALA A 1 73 ? -9.941 6.090 5.599 1.00 68.94 73 ALA A C 1
ATOM 513 O O . ALA A 1 73 ? -10.472 5.727 4.556 1.00 68.94 73 ALA A O 1
ATOM 514 N N . LEU A 1 74 ? -8.858 6.858 5.643 1.00 75.56 74 LEU A N 1
ATOM 515 C CA . LEU A 1 74 ? -8.147 7.331 4.458 1.00 75.56 74 LEU A CA 1
ATOM 516 C C . LEU A 1 74 ? -6.783 6.654 4.415 1.00 75.56 74 LEU A C 1
ATOM 518 O O . LEU A 1 74 ? -6.107 6.590 5.438 1.00 75.56 74 LEU A O 1
ATOM 522 N N . ALA A 1 75 ? -6.364 6.196 3.245 1.00 76.00 75 ALA A N 1
ATOM 523 C CA . ALA A 1 75 ? -4.987 5.793 3.004 1.00 76.00 75 ALA A CA 1
ATOM 524 C C . ALA A 1 75 ? -4.486 6.452 1.722 1.00 76.00 75 ALA A C 1
ATOM 526 O O . ALA A 1 75 ? -5.242 6.565 0.760 1.00 76.00 75 ALA A O 1
ATOM 527 N N . VAL A 1 76 ? -3.239 6.906 1.743 1.00 77.56 76 VAL A N 1
ATOM 528 C CA . VAL A 1 76 ? -2.529 7.513 0.622 1.00 77.56 76 VAL A CA 1
ATOM 529 C C . VAL A 1 76 ? -1.145 6.891 0.565 1.00 77.56 76 VAL A C 1
ATOM 531 O O . VAL A 1 76 ? -0.438 6.887 1.571 1.00 77.56 76 VAL A O 1
ATOM 534 N N . GLU A 1 77 ? -0.769 6.379 -0.598 1.00 77.81 77 GLU A N 1
ATOM 535 C CA . GLU A 1 77 ? 0.489 5.663 -0.791 1.00 77.81 77 GLU A CA 1
ATOM 536 C C . GLU A 1 77 ? 1.176 6.135 -2.073 1.00 77.81 77 GLU A C 1
ATOM 538 O O . GLU A 1 77 ? 0.862 5.642 -3.160 1.00 77.81 77 GLU A O 1
ATOM 543 N N . PRO A 1 78 ? 2.054 7.148 -1.992 1.00 75.38 78 PRO A N 1
ATOM 544 C CA . PRO A 1 78 ? 2.940 7.478 -3.091 1.00 75.38 78 PRO A CA 1
ATOM 545 C C . PRO A 1 78 ? 4.116 6.499 -3.157 1.00 75.38 78 PRO A C 1
ATOM 547 O O . PRO A 1 78 ? 4.692 6.121 -2.134 1.00 75.38 78 PRO A O 1
ATOM 550 N N . SER A 1 79 ? 4.520 6.134 -4.367 1.00 73.25 79 SER A N 1
ATOM 551 C CA . SER A 1 79 ? 5.719 5.341 -4.615 1.00 73.25 79 SER A CA 1
ATOM 552 C C . SER A 1 79 ? 6.477 5.832 -5.845 1.00 73.25 79 SER A C 1
ATOM 554 O O . SER A 1 79 ? 5.897 6.324 -6.812 1.00 73.25 79 SER A O 1
ATOM 556 N N . TRP A 1 80 ? 7.796 5.689 -5.798 1.00 74.75 80 TRP A N 1
ATOM 557 C CA . TRP A 1 80 ? 8.736 6.078 -6.841 1.00 74.75 80 TRP A CA 1
ATOM 558 C C . TRP A 1 80 ? 9.760 4.966 -7.038 1.00 74.75 80 TRP A C 1
ATOM 560 O O . TRP A 1 80 ? 10.179 4.333 -6.069 1.00 74.75 80 TRP A O 1
ATOM 570 N N . GLY A 1 81 ? 10.212 4.771 -8.273 1.00 66.94 81 GLY A N 1
ATOM 571 C CA . GLY A 1 81 ? 11.213 3.759 -8.593 1.00 66.94 81 GLY A CA 1
ATOM 572 C C . GLY A 1 81 ? 10.613 2.376 -8.839 1.00 66.94 81 GLY A C 1
ATOM 573 O O . GLY A 1 81 ? 9.415 2.227 -9.071 1.00 66.94 81 GLY A O 1
ATOM 574 N N . GLN A 1 82 ? 11.470 1.358 -8.832 1.00 65.25 82 GLN A N 1
ATOM 575 C CA . GLN A 1 82 ? 11.235 0.048 -9.465 1.00 65.25 82 GLN A CA 1
ATOM 576 C C . GLN A 1 82 ? 10.406 -0.918 -8.599 1.00 65.25 82 GLN A C 1
ATOM 578 O O . GLN A 1 82 ? 10.702 -2.096 -8.459 1.00 65.25 82 GLN A O 1
ATOM 583 N N . THR A 1 83 ? 9.400 -0.393 -7.905 1.00 52.28 83 THR A N 1
ATOM 584 C CA . THR A 1 83 ? 8.761 -1.059 -6.773 1.00 52.28 83 THR A CA 1
ATOM 585 C C . THR A 1 83 ? 7.248 -1.172 -6.948 1.00 52.28 83 THR A C 1
ATOM 587 O O . THR A 1 83 ? 6.577 -0.211 -7.315 1.00 52.28 83 THR A O 1
ATOM 590 N N . ALA A 1 84 ? 6.754 -2.376 -6.648 1.00 49.69 84 ALA A N 1
ATOM 591 C CA . ALA A 1 84 ? 5.395 -2.890 -6.770 1.00 49.69 84 ALA A CA 1
ATOM 592 C C . ALA A 1 84 ? 4.238 -1.916 -6.462 1.00 49.69 84 ALA A C 1
ATOM 594 O O . ALA A 1 84 ? 4.313 -1.034 -5.609 1.00 49.69 84 ALA A O 1
ATOM 595 N N . SER A 1 85 ? 3.129 -2.156 -7.165 1.00 51.16 85 SER A N 1
ATOM 596 C CA . SER A 1 85 ? 1.913 -1.341 -7.236 1.00 51.16 85 SER A CA 1
ATOM 597 C C . SER A 1 85 ? 1.370 -0.825 -5.891 1.00 51.16 85 SER A C 1
ATOM 599 O O . SER A 1 85 ? 0.979 -1.605 -5.019 1.00 51.16 85 SER A O 1
ATOM 601 N N . SER A 1 86 ? 1.210 0.500 -5.780 1.00 51.62 86 SER A N 1
ATOM 602 C CA . SER A 1 86 ? 0.764 1.214 -4.568 1.00 51.62 86 SER A CA 1
ATOM 603 C C . SER A 1 86 ? -0.627 0.801 -4.063 1.00 51.62 86 SER A C 1
ATOM 605 O O . SER A 1 86 ? -0.951 1.005 -2.902 1.00 51.62 86 SER A O 1
ATOM 607 N N . VAL A 1 87 ? -1.481 0.225 -4.917 1.00 49.06 87 VAL A N 1
ATOM 608 C CA . VAL A 1 87 ? -2.855 -0.165 -4.545 1.00 49.06 87 VAL A CA 1
ATOM 609 C C . VAL A 1 87 ? -2.918 -1.564 -3.935 1.00 49.06 87 VAL A C 1
ATOM 611 O O . VAL A 1 87 ? -3.732 -1.792 -3.046 1.00 49.06 87 VAL A O 1
ATOM 614 N N . GLN A 1 88 ? -2.050 -2.488 -4.352 1.00 51.62 88 GLN A N 1
ATOM 615 C CA . GLN A 1 88 ? -1.971 -3.820 -3.743 1.00 51.62 88 GLN A CA 1
ATOM 616 C C . GLN A 1 88 ? -1.521 -3.704 -2.273 1.00 51.62 88 GLN A C 1
ATOM 618 O O . GLN A 1 88 ? -2.108 -4.314 -1.380 1.00 51.62 88 GLN A O 1
ATOM 623 N N . HIS A 1 89 ? -0.579 -2.794 -2.003 1.00 55.59 89 HIS A N 1
ATOM 624 C CA . HIS A 1 89 ? -0.094 -2.470 -0.661 1.00 55.59 89 HIS A CA 1
ATOM 625 C C . HIS A 1 89 ? -1.166 -1.859 0.274 1.00 55.59 89 HIS A C 1
ATOM 627 O O . HIS A 1 89 ? -1.146 -2.129 1.482 1.00 55.59 89 HIS A O 1
ATOM 633 N N . LEU A 1 90 ? -2.176 -1.143 -0.254 1.00 51.66 90 LEU A N 1
ATOM 634 C CA . LEU A 1 90 ? -3.335 -0.686 0.541 1.00 51.66 90 LEU A CA 1
ATOM 635 C C . LEU A 1 90 ? -4.077 -1.856 1.213 1.00 51.66 90 LEU A C 1
ATOM 637 O O . LEU A 1 90 ? -4.661 -1.690 2.293 1.00 51.66 90 LEU A O 1
ATOM 641 N N . TRP A 1 91 ? -4.059 -3.034 0.584 1.00 57.41 91 TRP A N 1
ATOM 642 C CA . TRP A 1 91 ? -4.740 -4.244 1.048 1.00 57.41 91 TRP A CA 1
ATOM 643 C C . TRP A 1 91 ? -3.828 -5.164 1.840 1.00 57.41 91 TRP A C 1
ATOM 645 O O . TRP A 1 91 ? -4.246 -5.688 2.870 1.00 57.41 91 TRP A O 1
ATOM 655 N N . ASP A 1 92 ? -2.582 -5.286 1.400 1.00 58.09 92 ASP A N 1
ATOM 656 C CA . ASP A 1 92 ? -1.595 -6.185 1.981 1.00 58.09 92 ASP A CA 1
ATOM 657 C C . ASP A 1 92 ? -0.922 -5.597 3.231 1.00 58.09 92 ASP A C 1
ATOM 659 O O . ASP A 1 92 ? -0.021 -6.206 3.785 1.00 58.09 92 ASP A O 1
ATOM 663 N N . SER A 1 93 ? -1.369 -4.451 3.757 1.00 45.03 93 SER A N 1
ATOM 664 C CA . SER A 1 93 ? -0.788 -3.785 4.942 1.00 45.03 93 SER A CA 1
ATOM 665 C C . SER A 1 93 ? -0.899 -4.550 6.289 1.00 45.03 93 SER A C 1
ATOM 667 O O . SER A 1 93 ? -0.770 -3.945 7.357 1.00 45.03 93 SER A O 1
ATOM 669 N N . GLY A 1 94 ? -1.082 -5.875 6.239 1.00 34.19 94 GLY A N 1
ATOM 670 C CA . GLY A 1 94 ? -0.869 -6.845 7.321 1.00 34.19 94 GLY A CA 1
ATOM 671 C C . GLY A 1 94 ? 0.069 -8.021 6.975 1.00 34.19 94 GLY A C 1
ATOM 672 O O . GLY A 1 94 ? 0.315 -8.849 7.846 1.00 34.19 94 GLY A O 1
ATOM 673 N N . HIS A 1 95 ? 0.609 -8.103 5.753 1.00 27.11 95 HIS A N 1
ATOM 674 C CA . HIS A 1 95 ? 1.536 -9.146 5.305 1.00 27.11 95 HIS A CA 1
ATOM 675 C C . HIS A 1 95 ? 2.614 -8.562 4.370 1.00 27.11 95 HIS A C 1
ATOM 677 O O . HIS A 1 95 ? 2.295 -7.717 3.536 1.00 27.11 95 HIS A O 1
ATOM 683 N N . PRO A 1 96 ? 3.886 -8.995 4.467 1.00 31.02 96 PRO A N 1
ATOM 684 C CA . PRO A 1 96 ? 4.937 -8.539 3.558 1.00 31.02 96 PRO A CA 1
ATOM 685 C C . PRO A 1 96 ? 4.537 -8.866 2.113 1.00 31.02 96 PRO A C 1
ATOM 687 O O . PRO A 1 96 ? 4.268 -10.020 1.772 1.00 31.02 96 PRO A O 1
ATOM 690 N N . CYS A 1 97 ? 4.389 -7.829 1.290 1.00 32.31 97 CYS A N 1
ATOM 691 C CA . CYS A 1 97 ? 3.736 -7.940 -0.009 1.00 32.31 97 CYS A CA 1
ATOM 692 C C . CYS A 1 97 ? 4.656 -8.620 -1.027 1.00 32.31 97 CYS A C 1
ATOM 694 O O . CYS A 1 97 ? 5.772 -8.173 -1.283 1.00 32.31 97 CYS A O 1
ATOM 696 N N . ARG A 1 98 ? 4.129 -9.685 -1.633 1.00 33.44 98 ARG A N 1
ATOM 697 C CA . ARG A 1 98 ? 4.666 -10.412 -2.786 1.00 33.44 98 ARG A CA 1
ATOM 698 C C . ARG A 1 98 ? 4.009 -9.826 -4.034 1.00 33.44 98 ARG A C 1
ATOM 700 O O . ARG A 1 98 ? 2.800 -9.967 -4.151 1.00 33.44 98 ARG A O 1
ATOM 707 N N . ASN A 1 99 ? 4.771 -9.175 -4.914 1.00 34.09 99 ASN A N 1
ATOM 708 C CA . ASN A 1 99 ? 4.560 -9.104 -6.372 1.00 34.09 99 ASN A CA 1
ATOM 709 C C . ASN A 1 99 ? 5.717 -8.305 -6.999 1.00 34.09 99 ASN A C 1
ATOM 711 O O . ASN A 1 99 ? 5.979 -7.178 -6.588 1.00 34.09 99 ASN A O 1
ATOM 715 N N . LEU A 1 100 ? 6.418 -8.919 -7.954 1.00 41.59 100 LEU A N 1
ATOM 716 C CA . LEU A 1 100 ? 7.676 -8.458 -8.548 1.00 41.59 100 LEU A CA 1
ATOM 717 C C . LEU A 1 100 ? 7.574 -8.574 -10.075 1.00 41.59 100 LEU A C 1
ATOM 719 O O . LEU A 1 100 ? 7.667 -9.680 -10.593 1.00 41.59 100 LEU A O 1
ATOM 723 N N . GLU A 1 101 ? 7.412 -7.449 -10.772 1.00 34.19 101 GLU A N 1
ATOM 724 C CA . GLU A 1 101 ? 7.736 -7.299 -12.199 1.00 34.19 101 GLU A CA 1
ATOM 725 C C . GLU A 1 101 ? 8.412 -5.929 -12.378 1.00 34.19 101 GLU A C 1
ATOM 727 O O . GLU A 1 101 ? 7.888 -4.910 -11.918 1.00 34.19 101 GLU A O 1
ATOM 732 N N . GLY A 1 102 ? 9.624 -5.933 -12.947 1.00 33.44 102 GLY A N 1
ATOM 733 C CA . GLY A 1 102 ? 10.566 -4.810 -12.953 1.00 33.44 102 GLY A CA 1
ATOM 734 C C . GLY A 1 102 ? 10.740 -4.172 -14.331 1.00 33.44 102 GLY A C 1
ATOM 735 O O . GLY A 1 102 ? 10.934 -4.876 -15.313 1.00 33.44 102 GLY A O 1
ATOM 736 N N . HIS A 1 103 ? 10.651 -2.841 -14.35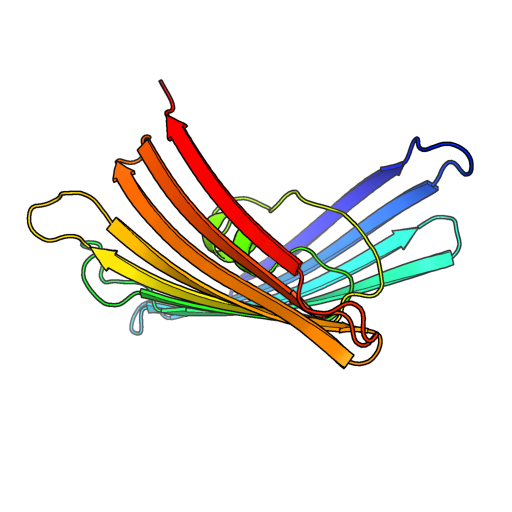7 1.00 37.28 103 HIS A N 1
ATOM 737 C CA . HIS A 1 103 ? 11.176 -1.852 -15.316 1.00 37.28 103 HIS A CA 1
ATOM 738 C C . HIS A 1 103 ? 11.310 -0.528 -14.521 1.00 37.28 103 HIS A C 1
ATOM 740 O O . HIS A 1 103 ? 10.629 -0.395 -13.495 1.00 37.28 103 HIS A O 1
ATOM 746 N N . PRO A 1 104 ? 12.118 0.474 -14.942 1.00 46.72 104 PRO A N 1
ATOM 747 C CA . PRO A 1 104 ? 12.175 1.791 -14.303 1.00 46.72 104 PRO A CA 1
ATOM 748 C C . PRO A 1 104 ? 10.778 2.383 -14.107 1.00 46.72 104 PRO A C 1
ATOM 750 O O . PRO A 1 104 ? 10.135 2.870 -15.037 1.00 46.72 104 PRO A O 1
ATOM 753 N N . GLY A 1 105 ? 10.301 2.273 -12.869 1.00 53.22 105 GLY A N 1
ATOM 754 C CA . GLY A 1 105 ? 8.924 2.535 -12.517 1.00 53.22 105 GLY A CA 1
ATOM 755 C C . GLY A 1 105 ? 8.664 4.041 -12.461 1.00 53.22 105 GLY A C 1
ATOM 756 O O . GLY A 1 105 ? 9.253 4.724 -11.619 1.00 53.22 105 GLY A O 1
ATOM 757 N N . PRO A 1 106 ? 7.793 4.590 -13.310 1.00 62.72 106 PRO A N 1
ATOM 758 C CA . PRO A 1 106 ? 7.286 5.954 -13.156 1.00 62.72 106 PRO A CA 1
ATOM 759 C C . PRO A 1 106 ? 6.600 6.139 -11.784 1.00 62.72 106 PRO A C 1
ATOM 761 O O . PRO A 1 106 ? 6.157 5.160 -11.176 1.00 62.72 106 PRO A O 1
ATOM 764 N N . PRO A 1 107 ? 6.471 7.380 -11.276 1.00 67.38 107 PRO A N 1
ATOM 765 C CA . PRO A 1 107 ? 5.801 7.629 -10.004 1.00 67.38 107 PRO A CA 1
ATOM 766 C C . PRO A 1 107 ? 4.356 7.124 -10.022 1.00 67.38 107 PRO A C 1
ATOM 768 O O . PRO A 1 107 ? 3.620 7.321 -10.994 1.00 67.38 107 PRO A O 1
ATOM 771 N N . GLN A 1 108 ? 3.951 6.519 -8.910 1.00 69.38 108 GLN A N 1
ATOM 772 C CA . GLN A 1 108 ? 2.605 6.018 -8.677 1.00 69.38 108 GLN A CA 1
ATOM 773 C C . GLN A 1 108 ? 2.036 6.606 -7.389 1.00 69.38 108 GLN A C 1
ATOM 775 O O . GLN A 1 108 ? 2.748 6.941 -6.444 1.00 69.38 108 GLN A O 1
ATOM 780 N N . TRP A 1 109 ? 0.722 6.747 -7.367 1.00 69.50 109 TRP A N 1
ATOM 781 C CA . TRP A 1 109 ? -0.047 7.269 -6.257 1.00 69.50 109 TRP A CA 1
ATOM 782 C C . TRP A 1 109 ? -1.308 6.431 -6.101 1.00 69.50 109 TRP A C 1
ATOM 784 O O . TRP A 1 109 ? -2.083 6.297 -7.048 1.00 69.50 109 TRP A O 1
ATOM 794 N N . GLY A 1 110 ? -1.557 5.919 -4.900 1.00 67.88 110 GLY A N 1
ATOM 795 C CA . GLY A 1 110 ? -2.823 5.289 -4.530 1.00 67.88 110 GLY A CA 1
ATOM 796 C C . GLY A 1 110 ? -3.545 6.075 -3.443 1.00 67.88 110 GLY A C 1
ATOM 797 O O . GLY A 1 110 ? -2.909 6.606 -2.535 1.00 67.88 110 GLY A O 1
ATOM 798 N N . SER A 1 111 ? -4.876 6.121 -3.495 1.00 70.06 111 SER A N 1
ATOM 799 C CA . SER A 1 111 ? -5.697 6.531 -2.359 1.00 70.06 111 SER A CA 1
ATOM 800 C C . SER A 1 111 ? -6.946 5.667 -2.194 1.00 70.06 111 SER A C 1
ATOM 802 O O . SER A 1 111 ? -7.496 5.135 -3.157 1.00 70.06 111 SER A O 1
ATOM 804 N N . GLY A 1 112 ? -7.410 5.513 -0.955 1.00 68.81 112 GLY A N 1
ATOM 805 C CA . GLY A 1 112 ? -8.588 4.705 -0.644 1.00 68.81 112 GLY A CA 1
ATOM 806 C C . GLY A 1 112 ? -9.373 5.234 0.545 1.00 68.81 112 GLY A C 1
ATOM 807 O O . GLY A 1 112 ? -8.794 5.796 1.478 1.00 68.81 112 GLY A O 1
ATOM 808 N N . LEU A 1 113 ? -10.691 5.030 0.504 1.00 71.69 113 LEU A N 1
ATOM 809 C CA . LEU A 1 113 ? -11.624 5.423 1.553 1.00 71.69 113 LEU A CA 1
ATOM 810 C C . LEU A 1 113 ? -12.455 4.220 2.007 1.00 71.69 113 LEU A C 1
ATOM 812 O O . LEU A 1 113 ? -13.205 3.682 1.205 1.00 71.69 113 LEU A O 1
ATOM 816 N N . ARG A 1 114 ? -12.389 3.818 3.284 1.00 71.50 114 ARG A N 1
ATOM 817 C CA . ARG A 1 114 ? -13.286 2.775 3.829 1.00 71.50 114 ARG A CA 1
ATOM 818 C C . ARG A 1 114 ? -14.556 3.385 4.415 1.00 71.50 114 ARG A C 1
ATOM 820 O O . ARG A 1 114 ? -14.483 4.278 5.258 1.00 71.50 114 ARG A O 1
ATOM 827 N N . VAL A 1 115 ? -15.707 2.853 4.014 1.00 70.50 115 VAL A N 1
ATOM 828 C CA . VAL A 1 115 ? -17.039 3.227 4.497 1.00 70.50 115 VAL A CA 1
ATOM 829 C C . VAL A 1 115 ? -17.791 1.966 4.912 1.00 70.50 115 VAL A C 1
ATOM 831 O O . VAL A 1 115 ? -17.977 1.036 4.127 1.00 70.50 115 VAL A O 1
ATOM 834 N N . ARG A 1 116 ? -18.250 1.916 6.164 1.00 71.88 116 ARG A N 1
ATOM 835 C CA . ARG A 1 116 ? -19.090 0.810 6.635 1.00 71.88 116 ARG A CA 1
ATOM 836 C C . ARG A 1 116 ? -20.491 0.932 6.037 1.00 71.88 116 ARG A C 1
ATOM 838 O O . ARG A 1 116 ? -21.099 1.999 6.119 1.00 71.88 116 ARG A O 1
ATOM 845 N N . CYS A 1 117 ? -21.018 -0.153 5.475 1.00 70.50 117 CYS A N 1
ATOM 846 C CA . CYS A 1 117 ? -22.381 -0.155 4.963 1.00 70.50 117 CYS A CA 1
ATOM 847 C C . CYS A 1 117 ? -23.393 -0.041 6.115 1.00 70.50 117 CYS A C 1
ATOM 849 O O . CYS A 1 117 ? -23.243 -0.719 7.142 1.00 70.50 117 CYS A O 1
ATOM 851 N N . PRO A 1 118 ? -24.463 0.758 5.949 1.00 59.25 118 PRO A N 1
ATOM 852 C CA . PRO A 1 118 ? -25.605 0.721 6.852 1.00 59.25 118 PRO A CA 1
ATOM 853 C C . PRO A 1 118 ? -26.142 -0.712 6.976 1.00 59.25 118 PRO A C 1
ATOM 855 O O . PRO A 1 118 ? -26.078 -1.485 6.021 1.00 59.25 118 PRO A O 1
ATOM 858 N N . ARG A 1 119 ? -26.706 -1.059 8.139 1.00 65.31 119 ARG A N 1
ATOM 859 C CA . ARG A 1 119 ? -27.318 -2.377 8.425 1.00 65.31 119 ARG A CA 1
ATOM 860 C C . ARG A 1 119 ? -26.355 -3.570 8.535 1.00 65.31 119 ARG A C 1
ATOM 862 O O . ARG A 1 119 ? -26.806 -4.706 8.525 1.00 65.31 119 ARG A O 1
ATOM 869 N N . GLY A 1 120 ? -25.049 -3.338 8.682 1.00 66.88 120 GLY A N 1
ATOM 870 C CA . GLY A 1 120 ? -24.094 -4.417 8.971 1.00 66.88 120 GLY A CA 1
ATOM 871 C C . GLY A 1 120 ? -23.728 -5.286 7.766 1.00 66.88 120 GLY A C 1
ATOM 872 O O . GLY A 1 120 ? -23.124 -6.335 7.948 1.00 66.88 120 GLY A O 1
ATOM 873 N N . LEU A 1 121 ? -24.019 -4.828 6.546 1.00 77.38 121 LEU A N 1
ATOM 874 C CA . LEU A 1 121 ? -23.700 -5.511 5.285 1.00 77.38 121 LEU A CA 1
ATOM 875 C C . LEU A 1 121 ? -22.200 -5.469 4.929 1.00 77.38 121 LEU A C 1
ATOM 877 O O . LEU A 1 121 ? -21.845 -5.507 3.759 1.00 77.38 121 LEU A O 1
ATOM 881 N N . GLY A 1 122 ? -21.310 -5.347 5.913 1.00 79.88 122 GLY A N 1
ATOM 882 C CA . GLY A 1 122 ? -19.867 -5.270 5.698 1.00 79.88 122 GLY A CA 1
ATOM 883 C C . GLY A 1 122 ? -19.320 -3.857 5.455 1.00 79.88 122 GLY A C 1
ATOM 884 O O . GLY A 1 122 ? -19.916 -2.848 5.845 1.00 79.88 122 GLY A O 1
ATOM 885 N N . VAL A 1 123 ? -18.133 -3.787 4.853 1.00 81.44 123 VAL A N 1
ATOM 886 C CA . VAL A 1 123 ? -17.370 -2.555 4.605 1.00 81.44 123 VAL A CA 1
ATOM 887 C C . VAL A 1 123 ? -17.101 -2.418 3.115 1.00 81.44 123 VAL A C 1
ATOM 889 O O . VAL A 1 123 ? -16.538 -3.319 2.499 1.00 81.44 123 VAL A O 1
ATOM 892 N N . VAL A 1 124 ? -17.470 -1.281 2.534 1.00 83.06 124 VAL A N 1
ATOM 893 C CA . VAL A 1 124 ? -17.125 -0.933 1.155 1.00 83.06 124 VAL A CA 1
ATOM 894 C C . VAL A 1 124 ? -15.966 0.047 1.177 1.00 83.06 124 VAL A C 1
ATOM 896 O O . VAL A 1 124 ? -15.956 1.014 1.932 1.00 83.06 124 VAL A O 1
ATOM 899 N N . THR A 1 125 ? -14.970 -0.211 0.348 1.00 80.75 125 THR A N 1
ATOM 900 C CA . THR A 1 125 ? -13.774 0.610 0.232 1.00 80.75 125 THR A CA 1
ATOM 901 C C . THR A 1 125 ? -13.571 1.001 -1.226 1.00 80.75 125 THR A C 1
ATOM 903 O O . THR A 1 125 ? -12.935 0.240 -1.961 1.00 80.75 125 THR A O 1
ATOM 906 N N . PRO A 1 126 ? -14.133 2.132 -1.688 1.00 82.25 126 PRO A N 1
ATOM 907 C CA . PRO A 1 126 ? -13.696 2.747 -2.932 1.00 82.25 126 PRO A CA 1
ATOM 908 C C . PRO A 1 126 ? -12.220 3.147 -2.857 1.00 82.25 126 PRO A C 1
ATOM 910 O O . PRO A 1 126 ? -11.722 3.589 -1.817 1.00 82.25 126 PRO A O 1
ATOM 913 N N . TYR A 1 127 ? -11.528 3.015 -3.978 1.00 76.94 127 TYR A N 1
ATOM 914 C CA . TYR A 1 127 ? -10.137 3.406 -4.126 1.00 76.94 127 TYR A CA 1
ATOM 915 C C . TYR A 1 127 ? -9.852 3.904 -5.541 1.00 76.94 127 TYR A C 1
ATOM 917 O O . TYR A 1 127 ? -10.568 3.602 -6.497 1.00 76.94 127 TYR A O 1
ATOM 925 N N . GLY A 1 128 ? -8.786 4.682 -5.659 1.00 78.69 128 GLY A N 1
ATOM 926 C CA . GLY A 1 128 ? -8.272 5.195 -6.914 1.00 78.69 128 GLY A CA 1
ATOM 927 C C . GLY A 1 128 ? -6.754 5.165 -6.917 1.00 78.69 128 GLY A C 1
ATOM 928 O O . GLY A 1 128 ? -6.108 5.201 -5.871 1.00 78.69 128 GLY A O 1
ATOM 929 N N . GLY A 1 129 ? -6.177 5.097 -8.104 1.00 78.06 129 GLY A N 1
ATOM 930 C CA . GLY A 1 129 ? -4.744 5.181 -8.291 1.00 78.06 129 GLY A CA 1
ATOM 931 C C . GLY A 1 129 ? -4.395 5.856 -9.604 1.00 78.06 129 GLY A C 1
ATOM 932 O O . GLY A 1 129 ? -5.130 5.767 -10.590 1.00 78.06 129 GLY A O 1
ATOM 933 N N . LEU A 1 130 ? -3.266 6.543 -9.591 1.00 76.50 130 LEU A N 1
ATOM 934 C CA . LEU A 1 130 ? -2.669 7.204 -10.735 1.00 76.50 130 LEU A CA 1
ATOM 935 C C . LEU A 1 130 ? -1.221 6.745 -10.823 1.00 76.50 130 LEU A C 1
ATOM 937 O O . LEU A 1 130 ? -0.496 6.806 -9.836 1.00 76.50 130 LEU A O 1
ATOM 941 N N . GLY A 1 131 ? -0.799 6.306 -11.995 1.00 74.69 131 GLY A N 1
ATOM 942 C CA . GLY A 1 131 ? 0.604 6.137 -12.331 1.00 74.69 131 GLY A CA 1
ATOM 943 C C . GLY A 1 131 ? 0.928 7.035 -13.508 1.00 74.69 131 GLY A C 1
ATOM 944 O O . GLY A 1 131 ? 0.121 7.183 -14.425 1.00 74.69 131 GLY A O 1
ATOM 945 N N . LEU A 1 132 ? 2.101 7.645 -13.502 1.00 72.25 132 LEU A N 1
ATOM 946 C CA . LEU A 1 132 ? 2.675 8.119 -14.761 1.00 72.25 132 LEU A CA 1
ATOM 947 C C . LEU A 1 132 ? 3.286 6.914 -15.483 1.00 72.25 132 LEU A C 1
ATOM 949 O O . LEU A 1 132 ? 3.397 5.861 -14.870 1.00 72.25 132 LEU A 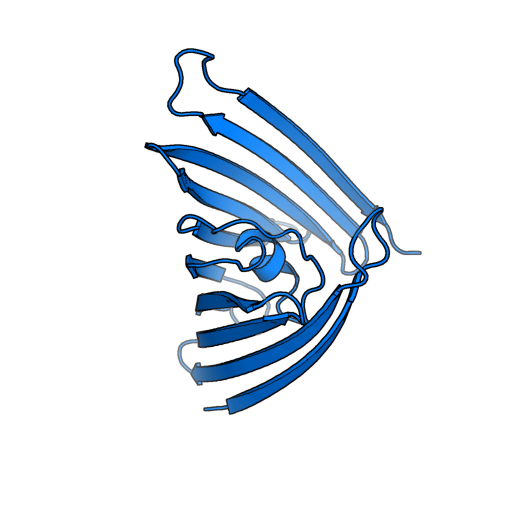O 1
ATOM 953 N N . THR A 1 133 ? 3.636 7.023 -16.759 1.00 67.69 133 THR A N 1
ATOM 954 C CA . THR A 1 133 ? 4.562 6.114 -17.451 1.00 67.69 133 THR A CA 1
ATOM 955 C C . THR A 1 133 ? 5.636 6.898 -18.185 1.00 67.69 133 THR A C 1
ATOM 957 O O . THR A 1 133 ? 5.490 8.103 -18.407 1.00 67.69 133 THR A O 1
ATOM 960 N N . GLY A 1 134 ? 6.773 6.246 -18.461 1.00 61.78 134 GLY A N 1
ATOM 961 C CA . GLY A 1 134 ? 7.835 6.845 -19.271 1.00 61.78 134 GLY A CA 1
ATOM 962 C C . GLY A 1 134 ? 7.270 7.378 -20.591 1.00 61.78 134 GLY A C 1
ATOM 963 O O . GLY A 1 134 ? 6.277 6.858 -21.091 1.00 61.78 134 GLY A O 1
ATOM 964 N N . GLU A 1 135 ? 7.868 8.455 -21.104 1.00 63.50 135 GLU A N 1
ATOM 965 C CA . GLU A 1 135 ? 7.462 9.151 -22.340 1.00 63.50 135 GLU A CA 1
ATOM 966 C C . GLU A 1 135 ? 6.136 9.931 -22.284 1.00 63.50 135 GLU A C 1
ATOM 968 O O . GLU A 1 135 ? 5.702 10.458 -23.297 1.00 63.50 135 GLU A O 1
ATOM 973 N N . GLY A 1 136 ? 5.523 10.125 -21.110 1.00 66.56 136 GLY A N 1
ATOM 974 C CA . GLY A 1 136 ? 4.327 10.975 -20.963 1.00 66.56 136 GLY A CA 1
ATOM 975 C C . GLY A 1 136 ? 3.002 10.213 -20.985 1.00 66.56 136 GLY A C 1
ATOM 976 O O . GLY A 1 136 ? 1.934 10.830 -20.974 1.00 66.56 136 GLY A O 1
ATOM 977 N N . GLY A 1 137 ? 3.060 8.883 -20.956 1.00 73.06 137 GLY A N 1
ATOM 978 C CA . GLY A 1 137 ? 1.882 8.064 -20.724 1.00 73.06 137 GLY A CA 1
ATOM 979 C C . GLY A 1 137 ? 1.357 8.179 -19.286 1.00 73.06 137 GLY A C 1
ATOM 980 O O . GLY A 1 137 ? 2.016 8.681 -18.367 1.00 73.06 137 GLY A O 1
ATOM 981 N N . ARG A 1 138 ? 0.114 7.743 -19.082 1.00 79.25 138 ARG A N 1
ATOM 982 C CA . ARG A 1 138 ? -0.557 7.740 -17.779 1.00 79.25 138 ARG A CA 1
ATOM 983 C C . ARG A 1 138 ? -1.384 6.479 -17.597 1.00 79.25 138 ARG A C 1
ATOM 985 O O . ARG A 1 138 ? -2.147 6.086 -18.469 1.00 79.25 138 ARG A O 1
ATOM 992 N N . SER A 1 139 ? -1.305 5.888 -16.415 1.00 79.44 139 SER A N 1
ATOM 993 C CA . SER A 1 139 ? -2.218 4.844 -15.969 1.00 79.44 139 SER A CA 1
ATOM 994 C C . SER A 1 139 ? -3.160 5.392 -14.903 1.00 79.44 139 SER A C 1
ATOM 996 O O . SER A 1 139 ? -2.791 6.178 -14.029 1.00 79.44 139 SER A O 1
ATOM 998 N N . ARG A 1 140 ? -4.423 4.997 -14.985 1.00 81.31 140 ARG A N 1
ATOM 999 C CA . ARG A 1 140 ? -5.449 5.304 -13.995 1.00 81.31 140 ARG A CA 1
ATOM 1000 C C . ARG A 1 140 ? -6.124 4.013 -13.604 1.00 81.31 140 ARG A C 1
ATOM 1002 O O . ARG A 1 140 ? -6.438 3.191 -14.459 1.00 81.31 140 ARG A O 1
ATOM 1009 N N . ARG A 1 141 ? -6.403 3.866 -12.320 1.00 79.75 141 ARG A N 1
ATOM 1010 C CA . ARG A 1 141 ? -7.228 2.782 -11.805 1.00 79.75 141 ARG A CA 1
ATOM 1011 C C . ARG A 1 141 ? -8.232 3.326 -10.819 1.00 79.75 141 ARG A C 1
ATOM 1013 O O . ARG A 1 141 ? -7.947 4.266 -10.081 1.00 79.75 141 ARG A O 1
ATOM 1020 N N . MET A 1 142 ? -9.411 2.744 -10.817 1.00 84.44 142 MET A N 1
ATOM 1021 C CA . MET A 1 142 ? -10.449 3.055 -9.852 1.00 84.44 142 MET A CA 1
ATOM 1022 C C . MET A 1 142 ? -11.224 1.787 -9.567 1.00 84.44 142 MET A C 1
ATOM 1024 O O . MET A 1 142 ? -11.486 1.000 -10.470 1.00 84.44 142 MET A O 1
ATOM 1028 N N . GLY A 1 143 ? -11.595 1.580 -8.319 1.00 84.12 143 GLY A N 1
ATOM 1029 C CA . GLY A 1 143 ? -12.314 0.381 -7.950 1.00 84.12 143 GLY A CA 1
ATOM 1030 C C . GLY A 1 143 ? -13.013 0.522 -6.623 1.00 84.12 143 GLY A C 1
ATOM 1031 O O . GLY A 1 143 ? -12.904 1.530 -5.926 1.00 84.12 143 GLY A O 1
ATOM 1032 N N . ALA A 1 144 ? -13.753 -0.513 -6.274 1.00 83.06 144 ALA A N 1
ATOM 1033 C CA . ALA A 1 144 ? -14.341 -0.654 -4.964 1.00 83.06 144 ALA A CA 1
ATOM 1034 C C . ALA A 1 144 ? -14.200 -2.097 -4.511 1.00 83.06 144 ALA A C 1
ATOM 1036 O O . ALA A 1 144 ? -14.502 -3.031 -5.254 1.00 83.06 144 ALA A O 1
ATOM 1037 N N . ARG A 1 145 ? -13.771 -2.271 -3.262 1.00 84.19 145 ARG A N 1
ATOM 1038 C CA . ARG A 1 145 ? -13.778 -3.565 -2.588 1.00 84.19 145 ARG A CA 1
ATOM 1039 C C . ARG A 1 145 ? -14.877 -3.593 -1.546 1.00 84.19 145 ARG A C 1
ATOM 1041 O O . ARG A 1 145 ? -14.890 -2.770 -0.636 1.00 84.19 145 ARG A O 1
ATOM 1048 N N . TRP A 1 146 ? -15.772 -4.558 -1.653 1.00 86.56 146 TRP A N 1
ATOM 1049 C CA . TRP A 1 146 ? -16.786 -4.854 -0.662 1.00 86.56 146 TRP A CA 1
ATOM 1050 C C . TRP A 1 146 ? -16.377 -6.080 0.152 1.00 86.56 146 TRP A C 1
ATOM 1052 O O . TRP A 1 146 ? -16.290 -7.191 -0.364 1.00 86.56 146 TRP A O 1
ATOM 1062 N N . GLN A 1 147 ? -16.103 -5.871 1.435 1.00 84.62 147 GLN A N 1
ATOM 1063 C CA . GLN A 1 147 ? -15.831 -6.925 2.400 1.00 84.62 147 GLN A CA 1
ATOM 1064 C C . GLN A 1 147 ? -17.104 -7.213 3.192 1.00 84.62 147 GLN A C 1
ATOM 1066 O O . GLN A 1 147 ? -17.485 -6.423 4.054 1.00 84.62 147 GLN A O 1
ATOM 1071 N N . VAL A 1 148 ? -17.761 -8.331 2.887 1.00 83.81 148 VAL A N 1
ATOM 1072 C CA . VAL A 1 148 ? -19.024 -8.736 3.526 1.00 83.81 148 VAL A CA 1
ATOM 1073 C C . VAL A 1 148 ? -18.748 -9.310 4.918 1.00 83.81 148 VAL A C 1
ATOM 1075 O O . VAL A 1 148 ? -19.447 -8.992 5.878 1.00 83.81 148 VAL A O 1
ATOM 1078 N N . SER A 1 149 ? -17.686 -10.107 5.029 1.00 79.06 149 SER A N 1
ATOM 1079 C CA . SER A 1 149 ? -17.187 -10.739 6.254 1.00 79.06 149 SER A CA 1
ATOM 1080 C C . SER A 1 149 ? -15.664 -10.916 6.165 1.00 79.06 149 SER A C 1
ATOM 1082 O O . SER A 1 149 ? -15.043 -10.523 5.175 1.00 79.06 149 SER A O 1
ATOM 1084 N N . ALA A 1 150 ? -15.028 -11.470 7.202 1.00 74.56 150 ALA A N 1
ATOM 1085 C CA . ALA A 1 150 ? -13.577 -11.689 7.200 1.00 74.56 150 ALA A CA 1
ATOM 1086 C C . ALA A 1 150 ? -13.118 -12.638 6.070 1.00 74.56 150 ALA A C 1
ATOM 1088 O O . ALA A 1 150 ? -12.040 -12.453 5.518 1.00 74.56 150 ALA A O 1
ATOM 1089 N N . ASP A 1 151 ? -13.966 -13.596 5.700 1.00 81.00 151 ASP A N 1
ATOM 1090 C CA . ASP A 1 151 ? -13.747 -14.677 4.732 1.00 81.00 151 ASP A CA 1
ATOM 1091 C C . ASP A 1 151 ? -14.326 -14.401 3.329 1.00 81.00 151 ASP A C 1
ATOM 1093 O O . ASP A 1 151 ? -14.064 -15.161 2.396 1.00 81.00 151 ASP A O 1
ATOM 1097 N N . ARG A 1 152 ? -15.112 -13.325 3.155 1.00 81.81 152 ARG A N 1
ATOM 1098 C CA . ARG A 1 152 ? -15.827 -13.031 1.899 1.00 81.81 152 ARG A CA 1
ATOM 1099 C C . ARG A 1 152 ? -15.610 -11.602 1.442 1.00 81.81 152 ARG A C 1
ATOM 1101 O O . ARG A 1 152 ? -15.985 -10.644 2.127 1.00 81.81 152 ARG A O 1
ATOM 1108 N N . SER A 1 153 ? -15.082 -11.452 0.231 1.00 84.81 153 SER A N 1
ATOM 1109 C CA . SER A 1 153 ? -14.972 -10.138 -0.399 1.00 84.81 153 SER A CA 1
ATOM 1110 C C . SER A 1 153 ? -15.189 -10.183 -1.904 1.00 84.81 153 SER A C 1
ATOM 1112 O O . SER A 1 153 ? -14.848 -11.161 -2.562 1.00 84.81 153 SER A O 1
ATOM 1114 N N . VAL A 1 154 ? -15.736 -9.095 -2.434 1.00 86.81 154 VAL A N 1
ATOM 1115 C CA . VAL A 1 154 ? -15.905 -8.843 -3.865 1.00 86.81 154 VAL A CA 1
ATOM 1116 C C . VAL A 1 154 ? -15.187 -7.542 -4.189 1.00 86.81 154 VAL A C 1
ATOM 1118 O O . VAL A 1 154 ? -15.277 -6.584 -3.423 1.00 86.81 154 VAL A O 1
ATOM 1121 N N . SER A 1 155 ? -14.480 -7.476 -5.307 1.00 84.12 155 SER A N 1
ATOM 1122 C CA . SER A 1 155 ? -13.884 -6.240 -5.803 1.00 84.12 155 SER A CA 1
ATOM 1123 C C . SER A 1 155 ? -14.155 -6.055 -7.282 1.00 84.12 155 SER A C 1
ATOM 1125 O O . SER A 1 155 ? -14.088 -7.000 -8.064 1.00 84.12 155 SER A O 1
ATOM 1127 N N . LEU A 1 156 ? -14.450 -4.813 -7.641 1.00 84.62 156 LEU A N 1
ATOM 1128 C CA . LEU A 1 156 ? -14.586 -4.353 -9.012 1.00 84.62 156 LEU A CA 1
ATOM 1129 C C . LEU A 1 156 ? -13.538 -3.272 -9.246 1.00 84.62 156 LEU A C 1
ATOM 1131 O O . LEU A 1 156 ? -13.443 -2.336 -8.453 1.00 84.62 156 LEU A O 1
ATOM 1135 N N . GLU A 1 157 ? -12.788 -3.386 -10.332 1.00 84.50 157 GLU A N 1
ATOM 1136 C CA . GLU A 1 157 ? -11.769 -2.429 -10.735 1.00 84.50 157 GLU A CA 1
ATOM 1137 C C . GLU A 1 157 ? -11.898 -2.103 -12.223 1.00 84.50 157 GLU A C 1
ATOM 1139 O O . GLU A 1 157 ? -12.104 -2.984 -13.053 1.00 84.50 157 GLU A O 1
ATOM 1144 N N . GLY A 1 158 ? -11.759 -0.826 -12.556 1.00 80.62 158 GLY A N 1
ATOM 1145 C CA . GLY A 1 158 ? -11.518 -0.349 -13.906 1.00 80.62 158 GLY A CA 1
ATOM 1146 C C . GLY A 1 158 ? -10.121 0.242 -14.013 1.00 80.62 158 GLY A C 1
ATOM 1147 O O . GLY A 1 158 ? -9.678 0.987 -13.133 1.00 80.62 158 GLY A O 1
ATOM 1148 N N . THR A 1 159 ? -9.445 -0.065 -15.109 1.00 80.62 159 THR A N 1
ATOM 1149 C CA . THR A 1 159 ? -8.137 0.475 -15.462 1.00 80.62 159 THR A CA 1
ATOM 1150 C C . THR A 1 159 ? -8.230 1.220 -16.787 1.00 80.62 159 THR A C 1
ATOM 1152 O O . THR A 1 159 ? -9.014 0.883 -17.674 1.00 80.62 159 THR A O 1
ATOM 1155 N N . ARG A 1 160 ? -7.440 2.282 -16.912 1.00 83.56 160 ARG A N 1
ATOM 1156 C CA . ARG A 1 160 ? -7.246 3.013 -18.158 1.00 83.56 160 ARG A CA 1
ATOM 1157 C C . ARG A 1 160 ? -5.769 3.303 -18.312 1.00 83.56 160 ARG A C 1
ATOM 1159 O O . ARG A 1 160 ? -5.187 3.949 -17.440 1.00 83.56 160 ARG A O 1
ATOM 1166 N N . HIS A 1 161 ? -5.183 2.822 -19.392 1.00 81.31 161 HIS A N 1
ATOM 1167 C CA . HIS A 1 161 ? -3.793 3.055 -19.729 1.00 81.31 161 HIS A CA 1
ATOM 1168 C C . HIS A 1 161 ? -3.724 3.941 -20.966 1.00 81.31 161 HIS A C 1
ATOM 1170 O O . HIS A 1 161 ? -4.468 3.758 -21.920 1.00 81.31 161 HIS A O 1
ATOM 1176 N N . GLU A 1 162 ? -2.879 4.954 -20.924 1.00 80.19 162 GLU A N 1
ATOM 1177 C CA . GLU A 1 162 ? -2.633 5.852 -22.039 1.00 80.19 162 GLU A CA 1
ATOM 1178 C C . GLU A 1 162 ? -1.143 5.862 -22.289 1.00 80.19 162 GLU A C 1
ATOM 1180 O O . GLU A 1 162 ? -0.373 6.253 -21.411 1.00 80.19 162 GLU A O 1
ATOM 1185 N N . VAL A 1 163 ? -0.756 5.425 -23.477 1.00 74.44 163 VAL A N 1
ATOM 1186 C CA . VAL A 1 163 ? 0.613 5.534 -23.965 1.00 74.44 163 VAL A CA 1
ATOM 1187 C C . VAL A 1 163 ? 0.759 6.902 -24.633 1.00 74.44 163 VAL A C 1
ATOM 1189 O O . VAL A 1 163 ? -0.222 7.488 -25.085 1.00 74.44 163 VAL A O 1
ATOM 1192 N N . ALA A 1 164 ? 1.971 7.451 -24.651 1.00 67.44 164 ALA A N 1
ATOM 1193 C CA . ALA A 1 164 ? 2.238 8.746 -25.276 1.00 67.44 164 ALA A CA 1
ATOM 1194 C C . ALA A 1 164 ? 2.134 8.730 -26.811 1.00 67.44 164 ALA A C 1
ATOM 1196 O O . ALA A 1 164 ? 2.026 9.788 -27.428 1.00 67.44 164 ALA A O 1
ATOM 1197 N N . ASN A 1 165 ? 2.151 7.539 -27.414 1.00 64.75 165 ASN A N 1
ATOM 1198 C CA . ASN A 1 165 ? 1.956 7.345 -28.844 1.00 64.75 165 ASN A CA 1
ATOM 1199 C C . ASN A 1 165 ? 0.461 7.389 -29.206 1.00 64.75 165 ASN A C 1
ATOM 1201 O O . ASN A 1 165 ? -0.401 7.082 -28.385 1.00 64.75 165 ASN A O 1
ATOM 1205 N N . ASP A 1 166 ? 0.163 7.755 -30.453 1.00 63.84 166 ASP A N 1
ATOM 1206 C CA . ASP A 1 166 ? -1.177 8.064 -30.991 1.00 63.84 166 ASP A CA 1
ATOM 1207 C C . ASP A 1 166 ? -2.146 6.851 -31.076 1.00 63.84 166 ASP A C 1
ATOM 1209 O O . ASP A 1 166 ? -3.192 6.923 -31.718 1.00 63.84 166 ASP A O 1
ATOM 1213 N N . ASP A 1 167 ? -1.826 5.733 -30.414 1.00 69.12 167 ASP A N 1
ATOM 1214 C CA . ASP A 1 167 ? -2.601 4.479 -30.405 1.00 69.12 167 ASP A CA 1
ATOM 1215 C C . ASP A 1 167 ? -3.866 4.544 -29.525 1.00 69.12 167 ASP A C 1
ATOM 1217 O O . ASP A 1 167 ? -4.707 3.643 -29.534 1.00 69.12 167 ASP A O 1
ATOM 1221 N N . GLY A 1 168 ? -4.047 5.647 -28.794 1.00 72.19 168 GLY A N 1
ATOM 1222 C CA . GLY A 1 168 ? -5.225 5.897 -27.973 1.00 72.19 168 GLY A CA 1
ATOM 1223 C C . GLY A 1 168 ? -5.238 5.147 -26.629 1.00 72.19 168 GLY A C 1
ATOM 1224 O O . GLY A 1 168 ? -4.319 4.412 -26.281 1.00 72.19 168 GLY A O 1
ATOM 1225 N N . PRO A 1 169 ? -6.264 5.395 -25.794 1.00 80.06 169 PRO A N 1
ATOM 1226 C CA . PRO A 1 169 ? -6.372 4.801 -24.464 1.00 80.06 169 PRO A CA 1
ATOM 1227 C C . PRO A 1 169 ? -6.813 3.330 -24.490 1.00 80.06 169 PRO A C 1
ATOM 1229 O O . PRO A 1 169 ? -7.898 3.005 -24.980 1.00 80.06 169 PRO A O 1
ATOM 1232 N N . GLU A 1 170 ? -6.062 2.470 -23.812 1.00 80.94 170 GLU A N 1
ATOM 1233 C CA . GLU A 1 170 ? -6.477 1.114 -23.461 1.00 80.94 170 GLU A CA 1
ATOM 1234 C C . GLU A 1 170 ? -7.350 1.125 -22.200 1.00 80.94 170 GLU A C 1
ATOM 1236 O O . GLU A 1 170 ? -7.123 1.892 -21.258 1.00 80.94 170 GLU A O 1
ATOM 1241 N N . HIS A 1 171 ? -8.360 0.257 -22.164 1.00 85.81 171 HIS A N 1
ATOM 1242 C CA . HIS A 1 171 ? -9.292 0.147 -21.043 1.00 85.81 171 HIS A CA 1
ATOM 1243 C C . HIS A 1 171 ? -9.393 -1.301 -20.579 1.00 85.81 171 HIS A C 1
ATOM 1245 O O . HIS A 1 171 ? -9.518 -2.212 -21.395 1.00 85.81 171 HIS A O 1
ATOM 1251 N N . GLY A 1 172 ? -9.398 -1.500 -19.265 1.00 79.75 172 GLY A N 1
ATOM 1252 C CA . GLY A 1 172 ? -9.596 -2.797 -18.635 1.00 79.75 172 GLY A CA 1
ATOM 1253 C C . GLY A 1 172 ? -10.684 -2.736 -17.572 1.00 79.75 172 GLY A C 1
ATOM 1254 O O . GLY A 1 172 ? -10.885 -1.718 -16.909 1.00 79.75 172 GLY A O 1
ATOM 1255 N N . LEU A 1 173 ? -11.395 -3.846 -17.403 1.00 81.94 173 LEU A N 1
ATOM 1256 C CA . LEU A 1 173 ? -12.337 -4.061 -16.311 1.00 81.94 173 LEU A CA 1
ATOM 1257 C C . LEU A 1 173 ? -12.042 -5.421 -15.690 1.00 81.94 173 LEU A C 1
ATOM 1259 O O . LEU A 1 173 ? -11.938 -6.421 -16.398 1.00 81.94 173 LEU A O 1
ATOM 1263 N N . MET A 1 174 ? -11.930 -5.455 -14.368 1.00 75.56 174 MET A N 1
ATOM 1264 C CA . MET A 1 174 ? -11.678 -6.663 -13.600 1.00 75.56 174 MET A CA 1
ATOM 1265 C C . MET A 1 174 ? -12.706 -6.785 -12.481 1.00 75.56 174 MET A C 1
ATOM 1267 O O . MET A 1 174 ? -12.891 -5.876 -11.673 1.00 75.56 174 MET A O 1
ATOM 1271 N N . LEU A 1 175 ? -13.360 -7.940 -12.421 1.00 80.62 175 LEU A N 1
ATOM 1272 C CA . LEU A 1 175 ? -14.203 -8.352 -11.308 1.00 80.62 175 LEU A CA 1
ATOM 1273 C C . LEU A 1 175 ? -13.541 -9.559 -10.648 1.00 80.62 175 LEU A C 1
ATOM 1275 O O . LEU A 1 175 ? -13.246 -10.545 -11.320 1.00 80.62 175 LEU A O 1
ATOM 1279 N N . SER A 1 176 ? -13.332 -9.499 -9.339 1.00 79.12 176 SER A N 1
ATOM 1280 C CA . SER A 1 176 ? -12.751 -10.603 -8.577 1.00 79.12 176 SER A CA 1
ATOM 1281 C C . SER A 1 176 ? -13.526 -10.851 -7.290 1.00 79.12 176 SER A C 1
ATOM 1283 O O . SER A 1 176 ? -13.974 -9.922 -6.618 1.00 79.12 176 SER A O 1
ATOM 1285 N N . GLY A 1 177 ? -13.679 -12.123 -6.935 1.00 76.75 177 GLY A N 1
ATOM 1286 C CA . GLY A 1 177 ? -14.304 -12.563 -5.694 1.00 76.75 177 GLY A CA 1
ATOM 1287 C C . GLY A 1 177 ? -13.371 -13.496 -4.938 1.00 76.75 177 GLY A C 1
ATOM 1288 O O . GLY A 1 177 ? -12.701 -14.327 -5.545 1.00 76.75 177 GLY A O 1
ATOM 1289 N N . VAL A 1 178 ? -13.335 -13.358 -3.615 1.00 81.69 178 VAL A N 1
ATOM 1290 C CA . VAL A 1 178 ? -12.637 -14.281 -2.717 1.00 81.69 178 VAL A CA 1
ATOM 1291 C C . VAL A 1 178 ? -13.658 -14.880 -1.764 1.00 81.69 178 VAL A C 1
ATOM 1293 O O . VAL A 1 178 ? -14.394 -14.147 -1.094 1.00 81.69 178 VAL A O 1
ATOM 1296 N N . LEU A 1 179 ? -13.674 -16.210 -1.721 1.00 73.56 179 LEU A N 1
ATOM 1297 C CA . LEU A 1 179 ? -14.437 -17.033 -0.794 1.00 73.56 179 LEU A CA 1
ATOM 1298 C C . LEU A 1 179 ? -13.450 -18.019 -0.172 1.00 73.56 179 LEU A C 1
ATOM 1300 O O . LEU A 1 179 ? -12.901 -18.861 -0.879 1.00 73.56 179 LEU A O 1
ATOM 1304 N N . LEU A 1 180 ? -13.190 -17.877 1.123 1.00 64.62 180 LEU A N 1
ATOM 1305 C CA . LEU A 1 180 ? -12.425 -18.857 1.891 1.00 64.62 180 LEU A CA 1
ATOM 1306 C C . LEU A 1 180 ? -13.419 -19.733 2.664 1.00 64.62 180 LEU A C 1
ATOM 1308 O O . LEU A 1 180 ? -14.359 -19.203 3.256 1.00 64.62 180 LEU A O 1
ATOM 1312 N N . TRP A 1 181 ? -13.236 -21.052 2.609 1.00 50.84 181 TRP A N 1
ATOM 1313 C CA . TRP A 1 181 ? -14.037 -22.057 3.318 1.00 50.84 181 TRP A CA 1
ATOM 1314 C C . TRP A 1 181 ? -13.184 -22.838 4.311 1.00 50.84 181 TRP A C 1
ATOM 1316 O O . TRP A 1 181 ? -11.982 -23.047 4.021 1.00 50.84 181 TRP A O 1
#

Foldseek 3Di:
DDKDKDKDWDFDDDDDDGKIKIKIKIKDWDADPVQQWIKMKMKMWIDIPVRDIWIKIKIKIWRAADPVRADKIKIKMKMATFDDDRVVCVVCVPDDDDDHDGDGFAIKMKMKIWHADPPLQAIKIWIKMKGADPPGKIKIKIKIKGDRDPQWIKIKMKIWIGDNDPPDIDIDIDIDIGGDD

pLDDT: mean 71.28, std 14.1, range [27.11, 91.62]

Sequence (181 aa):
MTPSLEVGVRNDTGDGETGTGVEVGGALRYENPASRLTVEGRVRTLVSSGDTAETGVSGLLRIAPNASGHGLALAVEPSWGQTASSVQHLWDSGHPCRNLEGHPGPPQWGSGLRVRCPRGLGVVTPYGGLGLTGEGGRSRRMGARWQVSADRSVSLEGTRHEVANDDGPEHGLMLSGVLLW